Protein AF-A0A1S3HUY4-F1 (afdb_monomer_lite)

InterPro domains:
  IPR007007 Ninjurin [PF04923] (10-133)
  IPR007007 Ninjurin [PTHR12316] (10-136)

Secondary structure (DSSP, 8-state):
-HHHHHHHHHHHHHHHHHHHHHHHHHHHHHHHHHHHH--S-HHHHHHHHHHHHHHHHHHHHHHHHHHHHHH---PPPPPPPGGGGTT-HHHHHHHHHHHHHHHHHHHHHHHHHHHHHHHHHHHHHHHHHHHHHHH---

Foldseek 3Di:
DVVVVVVVVVVVVVVVVVVLVVLVVVLVVLVVVLVVPDDDDPLVVVLVVLVVVLVVVSVVLVVVVVVCVVVVPPDQDDQDDCVVCVPPVVVNVVSNVVSVVSVVVNVVSVVVVVVSVVVVVVSSVSSVVSSVSSVPPD

Radius of gyration: 23.05 Å; chains: 1; bounding box: 40×33×72 Å

Sequence (138 aa):
MGNAVSNLLRKKHASKGLIDVSLMVANAGRMDTLLQTTTRDVKFYVVLVLLIICVVLQLILAWMLWFDAMYGHVKIGPAPNQEDYRNDEEEFAKEAKRHIKKLKRKLLAEKLSNGSELVLLLILVLNIFITAFGAKVA

Organism: Lingula anatina (NCBI:txid7574)

pLDDT: mean 73.48, std 10.01, range [35.28, 89.56]

Structure (mmCIF, N/CA/C/O backbone):
data_AF-A0A1S3HUY4-F1
#
_entry.id   AF-A0A1S3HUY4-F1
#
loop_
_atom_site.group_PDB
_atom_site.id
_atom_site.type_symbol
_atom_site.label_atom_id
_atom_site.label_alt_id
_atom_site.label_comp_id
_atom_site.label_asym_id
_atom_site.label_entity_id
_atom_site.label_seq_id
_atom_site.pdbx_PDB_ins_code
_atom_site.Cartn_x
_atom_site.Cartn_y
_atom_site.Cartn_z
_atom_site.occupancy
_atom_site.B_iso_or_equiv
_atom_site.auth_seq_id
_atom_site.auth_comp_id
_atom_site.auth_asym_id
_atom_site.auth_atom_id
_atom_site.pdbx_PDB_model_num
ATOM 1 N N . MET A 1 1 ? 15.707 18.205 -16.492 1.00 56.19 1 MET A N 1
ATOM 2 C CA . MET A 1 1 ? 14.346 17.696 -16.181 1.00 56.19 1 MET A CA 1
ATOM 3 C C . MET A 1 1 ? 14.308 16.411 -15.340 1.00 56.19 1 MET A C 1
ATOM 5 O O . MET A 1 1 ? 13.337 16.243 -14.616 1.00 56.19 1 MET A O 1
ATOM 9 N N . GLY A 1 2 ? 15.334 15.543 -15.345 1.00 65.25 2 GLY A N 1
ATOM 10 C CA . GLY A 1 2 ? 15.323 14.279 -14.575 1.00 65.25 2 GLY A CA 1
ATOM 11 C C . GLY A 1 2 ? 15.218 14.412 -13.044 1.00 65.25 2 GLY A C 1
ATOM 12 O O . GLY A 1 2 ? 14.460 13.670 -12.426 1.00 65.25 2 GLY A O 1
ATOM 13 N N . ASN A 1 3 ? 15.889 15.403 -12.438 1.00 70.81 3 ASN A N 1
ATOM 14 C CA . ASN A 1 3 ? 15.921 15.571 -10.972 1.00 70.81 3 ASN A CA 1
ATOM 15 C C . ASN A 1 3 ? 14.576 16.006 -10.361 1.00 70.81 3 ASN A C 1
ATOM 17 O O . ASN A 1 3 ? 14.263 15.659 -9.222 1.00 70.81 3 ASN A O 1
ATOM 21 N N . ALA A 1 4 ? 13.760 16.750 -11.113 1.00 76.62 4 ALA A N 1
ATOM 22 C CA . ALA A 1 4 ? 12.443 17.181 -10.648 1.00 76.62 4 ALA A CA 1
ATOM 23 C C . ALA A 1 4 ? 11.463 15.997 -10.591 1.00 76.62 4 ALA A C 1
ATOM 25 O O . ALA A 1 4 ? 10.784 15.803 -9.586 1.00 76.62 4 ALA A O 1
ATOM 26 N N . VAL A 1 5 ? 11.455 15.150 -11.626 1.00 75.81 5 VAL A N 1
ATOM 27 C CA . VAL A 1 5 ? 10.568 13.978 -11.716 1.00 75.81 5 VAL A CA 1
ATOM 28 C C . VAL A 1 5 ? 10.898 12.944 -10.638 1.00 75.81 5 VAL A C 1
ATOM 30 O O . VAL A 1 5 ? 9.993 12.444 -9.970 1.00 75.81 5 VAL A O 1
ATOM 33 N N . SER A 1 6 ? 12.183 12.672 -10.384 1.00 72.56 6 SER A N 1
ATOM 34 C CA . SER A 1 6 ? 12.590 11.761 -9.307 1.00 72.56 6 SER A CA 1
ATOM 35 C C . SER A 1 6 ? 12.186 12.261 -7.918 1.00 72.56 6 SER A C 1
ATOM 37 O O . SER A 1 6 ? 11.818 11.459 -7.063 1.00 72.56 6 SER A O 1
ATOM 39 N N . ASN A 1 7 ? 12.220 13.576 -7.681 1.00 79.38 7 ASN A N 1
ATOM 40 C CA . ASN A 1 7 ? 11.807 14.161 -6.402 1.00 79.38 7 ASN A CA 1
ATOM 41 C C . ASN A 1 7 ? 10.284 14.127 -6.212 1.00 79.38 7 ASN A C 1
ATOM 43 O O . A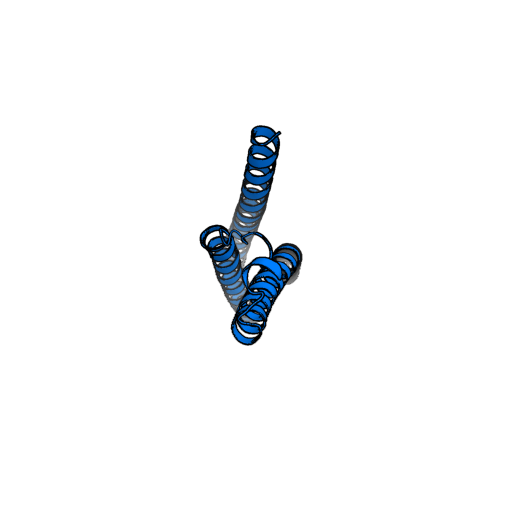SN A 1 7 ? 9.817 13.867 -5.104 1.00 79.38 7 ASN A O 1
ATOM 47 N N . LEU A 1 8 ? 9.511 14.316 -7.284 1.00 73.56 8 LEU A N 1
ATOM 48 C CA . LEU A 1 8 ? 8.051 14.201 -7.255 1.00 73.56 8 LEU A CA 1
ATOM 49 C C . LEU A 1 8 ? 7.593 12.761 -6.982 1.00 73.56 8 LEU A C 1
ATOM 51 O O . LEU A 1 8 ? 6.723 12.548 -6.139 1.00 73.56 8 LEU A O 1
ATOM 55 N N . LEU A 1 9 ? 8.220 11.767 -7.621 1.00 69.25 9 LEU A N 1
ATOM 56 C CA . LEU A 1 9 ? 7.929 10.347 -7.380 1.00 69.25 9 LEU A CA 1
ATOM 57 C C . LEU A 1 9 ? 8.259 9.931 -5.942 1.00 69.25 9 LEU A C 1
ATOM 59 O O . LEU A 1 9 ? 7.469 9.245 -5.293 1.00 69.25 9 LEU A O 1
ATOM 63 N N . ARG A 1 10 ? 9.392 10.406 -5.413 1.00 70.12 10 ARG A N 1
ATOM 64 C CA . ARG A 1 10 ? 9.812 10.146 -4.031 1.00 70.12 10 ARG A CA 1
ATOM 65 C C . ARG A 1 10 ? 8.850 10.769 -3.019 1.00 70.12 10 ARG A C 1
ATOM 67 O O . ARG A 1 10 ? 8.487 10.113 -2.048 1.00 70.12 10 ARG A O 1
ATOM 74 N N . LYS A 1 11 ? 8.378 11.997 -3.276 1.00 76.69 11 LYS A N 1
ATOM 75 C CA . LYS A 1 11 ? 7.331 12.640 -2.468 1.00 76.69 11 LYS A CA 1
ATOM 76 C C . LYS A 1 11 ? 6.012 11.873 -2.520 1.00 76.69 11 LYS A C 1
ATOM 78 O O . LYS A 1 11 ? 5.428 11.653 -1.469 1.00 76.69 11 LYS A O 1
ATOM 83 N N . LYS A 1 12 ? 5.572 11.414 -3.698 1.00 76.25 12 LYS A N 1
ATOM 84 C CA . LYS A 1 12 ? 4.330 10.633 -3.837 1.00 76.25 12 LYS A CA 1
ATOM 85 C C . LYS A 1 12 ? 4.381 9.342 -3.017 1.00 76.25 12 LYS A C 1
ATOM 87 O O . LYS A 1 12 ? 3.447 9.055 -2.276 1.00 76.25 12 LYS A O 1
ATOM 92 N N . HIS A 1 13 ? 5.484 8.599 -3.105 1.00 69.56 13 HIS A N 1
ATOM 93 C CA . HIS A 1 13 ? 5.676 7.375 -2.324 1.00 69.56 13 HIS A CA 1
ATOM 94 C C . HIS A 1 13 ? 5.734 7.657 -0.815 1.00 69.56 13 HIS A C 1
ATOM 96 O O . HIS A 1 13 ? 5.110 6.949 -0.029 1.00 69.56 13 HIS A O 1
ATOM 102 N N . ALA A 1 14 ? 6.426 8.725 -0.405 1.00 75.00 14 ALA A N 1
ATOM 103 C CA . ALA A 1 14 ? 6.479 9.146 0.993 1.00 75.00 14 ALA A CA 1
ATOM 104 C C . ALA A 1 14 ? 5.094 9.543 1.531 1.00 75.00 14 ALA A C 1
ATOM 106 O O . ALA A 1 14 ? 4.709 9.091 2.603 1.00 75.00 14 ALA A O 1
ATOM 107 N N . SER A 1 15 ? 4.312 10.323 0.778 1.00 78.19 15 SER A N 1
ATOM 108 C CA . SER A 1 15 ? 2.934 10.673 1.141 1.00 78.19 15 SER A CA 1
ATOM 109 C C . SER A 1 15 ? 2.031 9.443 1.224 1.00 78.19 15 SER A C 1
ATOM 111 O O . SER A 1 15 ? 1.219 9.361 2.139 1.00 78.19 15 SER A O 1
ATOM 113 N N . LYS A 1 16 ? 2.199 8.461 0.328 1.00 68.88 16 LYS A N 1
ATOM 114 C CA . LYS A 1 16 ? 1.439 7.202 0.363 1.00 68.88 16 LYS A CA 1
ATOM 115 C C . LYS A 1 16 ? 1.767 6.374 1.614 1.00 68.88 16 LYS A C 1
ATOM 117 O O . LYS A 1 16 ? 0.850 5.904 2.275 1.00 68.88 16 LYS A O 1
ATOM 122 N N . GLY A 1 17 ? 3.045 6.289 1.991 1.00 72.38 17 GLY A N 1
ATOM 123 C CA . GLY A 1 17 ? 3.472 5.656 3.246 1.00 72.38 17 GLY A CA 1
ATOM 124 C C . GLY A 1 17 ? 3.011 6.408 4.501 1.00 72.38 17 GLY A C 1
ATOM 125 O O . GLY A 1 17 ? 2.613 5.785 5.479 1.00 72.38 17 GLY A O 1
ATOM 126 N N . LEU A 1 18 ? 2.999 7.745 4.470 1.00 79.56 18 LEU A N 1
ATOM 127 C CA . LEU A 1 18 ? 2.493 8.573 5.573 1.00 79.56 18 LEU A CA 1
ATOM 128 C C . LEU A 1 18 ? 0.986 8.395 5.789 1.00 79.56 18 LEU A C 1
ATOM 130 O O . LEU A 1 18 ? 0.548 8.339 6.936 1.00 79.56 18 LEU A O 1
ATOM 134 N N . ILE A 1 19 ? 0.204 8.278 4.710 1.00 81.31 19 ILE A N 1
ATOM 135 C CA . ILE A 1 19 ? -1.233 7.986 4.795 1.00 81.31 19 ILE A CA 1
ATOM 136 C C . ILE A 1 19 ? -1.439 6.648 5.503 1.00 81.31 19 ILE A C 1
ATOM 138 O O . ILE A 1 19 ? -2.192 6.603 6.470 1.00 81.31 19 ILE A O 1
ATOM 142 N N . ASP A 1 20 ? -0.725 5.601 5.095 1.00 72.44 20 ASP A N 1
ATOM 143 C CA . ASP A 1 20 ? -0.890 4.252 5.648 1.00 72.44 20 ASP A CA 1
ATOM 144 C C . ASP A 1 20 ? -0.529 4.182 7.143 1.00 72.44 20 ASP A C 1
ATOM 146 O O . ASP A 1 20 ? -1.306 3.691 7.964 1.00 72.44 20 ASP A O 1
ATOM 150 N N . VAL A 1 21 ? 0.591 4.802 7.535 1.00 74.62 21 VAL A N 1
ATOM 151 C CA . VAL A 1 21 ? 0.999 4.891 8.947 1.00 74.62 21 VAL A CA 1
ATOM 152 C C . VAL A 1 21 ? -0.004 5.708 9.765 1.00 74.62 21 VAL A C 1
ATOM 154 O O . VAL A 1 21 ? -0.376 5.288 10.858 1.00 74.62 21 VAL A O 1
ATOM 157 N N . SER A 1 22 ? -0.490 6.843 9.249 1.00 76.75 22 SER A N 1
ATOM 158 C CA . SER A 1 22 ? -1.490 7.654 9.960 1.00 76.75 22 SER A CA 1
ATOM 159 C C . SER A 1 22 ? -2.810 6.906 10.153 1.00 76.75 22 SER A C 1
ATOM 161 O O . SER A 1 22 ? -3.435 7.010 11.209 1.00 76.75 22 SER A O 1
ATOM 163 N N . LEU A 1 23 ? -3.194 6.089 9.170 1.00 70.38 23 LEU A N 1
ATOM 164 C CA . LEU A 1 23 ? -4.375 5.243 9.222 1.00 70.38 23 LEU A CA 1
ATOM 165 C C . LEU A 1 23 ? -4.208 4.136 10.265 1.00 70.38 23 LEU A C 1
ATOM 167 O O . LEU A 1 23 ? -5.101 3.922 11.081 1.00 70.38 23 LEU A O 1
ATOM 171 N N . MET A 1 24 ? -3.051 3.469 10.280 1.00 69.75 24 MET A N 1
ATOM 172 C CA . MET A 1 24 ? -2.722 2.423 11.248 1.00 69.75 24 MET A CA 1
ATOM 173 C C . MET A 1 24 ? -2.699 2.967 12.682 1.00 69.75 24 MET A C 1
ATOM 175 O O . MET A 1 24 ? -3.305 2.373 13.569 1.00 69.75 24 MET A O 1
ATOM 179 N N . VAL A 1 25 ? -2.072 4.127 12.904 1.00 75.06 25 VAL A N 1
ATOM 180 C CA . VAL A 1 25 ? -2.008 4.795 14.217 1.00 75.06 25 VAL A CA 1
ATOM 181 C C . VAL A 1 25 ? -3.398 5.247 14.681 1.00 75.06 25 VAL A C 1
ATOM 183 O O . VAL A 1 25 ? -3.758 5.032 15.839 1.00 75.06 25 VAL A O 1
ATOM 186 N N . ALA A 1 26 ? -4.224 5.800 13.786 1.00 69.56 26 ALA A N 1
ATOM 187 C CA . ALA A 1 26 ? -5.606 6.170 14.101 1.00 69.56 26 ALA A CA 1
ATOM 188 C C . ALA A 1 26 ? -6.492 4.949 14.416 1.00 69.56 26 ALA A C 1
ATOM 190 O O . ALA A 1 26 ? -7.370 5.026 15.277 1.00 69.56 26 ALA A O 1
ATOM 191 N N . ASN A 1 27 ? -6.256 3.814 13.752 1.00 67.38 27 ASN A N 1
ATOM 192 C CA . ASN A 1 27 ? -6.944 2.553 14.037 1.00 67.38 27 ASN A CA 1
ATOM 193 C C . ASN A 1 27 ? -6.480 1.940 15.375 1.00 67.38 27 ASN A C 1
ATOM 195 O O . ASN A 1 27 ? -7.308 1.419 16.120 1.00 67.38 27 ASN A O 1
ATOM 199 N N . ALA A 1 28 ? -5.193 2.063 15.723 1.00 66.88 28 ALA A N 1
ATOM 200 C CA . ALA A 1 28 ? -4.629 1.568 16.981 1.00 66.88 28 ALA A CA 1
ATOM 201 C C . ALA A 1 28 ? -5.159 2.324 18.212 1.00 66.88 28 ALA A C 1
ATOM 203 O O . ALA A 1 28 ? -5.551 1.695 19.193 1.00 66.88 28 ALA A O 1
ATOM 204 N N . GLY A 1 29 ? -5.265 3.656 18.144 1.00 64.88 29 GLY A N 1
ATOM 205 C CA . GLY A 1 29 ? -5.833 4.457 19.240 1.00 64.88 29 GLY A CA 1
ATOM 206 C C . GLY A 1 29 ? -7.301 4.123 19.546 1.00 64.88 29 GLY A C 1
ATOM 207 O O . GLY A 1 29 ? -7.742 4.173 20.694 1.00 64.88 29 GLY A O 1
ATOM 208 N N . ARG A 1 30 ? -8.065 3.705 18.530 1.00 59.69 30 ARG A N 1
ATOM 209 C CA . ARG A 1 30 ? -9.460 3.261 18.691 1.00 59.69 30 ARG A CA 1
ATOM 210 C C . ARG A 1 30 ? -9.566 1.859 19.287 1.00 59.69 30 ARG A C 1
ATOM 212 O O . ARG A 1 30 ? -10.487 1.616 20.060 1.00 59.69 30 ARG A O 1
ATOM 219 N N . MET A 1 31 ? -8.628 0.961 18.974 1.00 56.41 31 MET A N 1
ATOM 220 C CA . MET A 1 31 ? -8.560 -0.368 19.592 1.00 56.41 31 MET A CA 1
ATOM 221 C C . MET A 1 31 ? -8.278 -0.273 21.095 1.00 56.41 31 MET A C 1
ATOM 223 O O . MET A 1 31 ? -8.930 -0.963 21.870 1.00 56.41 31 MET A O 1
ATOM 227 N N . ASP A 1 32 ? -7.371 0.615 21.508 1.00 60.44 32 ASP A N 1
ATOM 228 C CA . ASP A 1 32 ? -7.081 0.862 22.927 1.00 60.44 32 ASP A CA 1
ATOM 229 C C . ASP A 1 32 ? -8.321 1.385 23.676 1.00 60.44 32 ASP A C 1
ATOM 231 O O . ASP A 1 32 ? -8.682 0.885 24.740 1.00 60.44 32 ASP A O 1
ATOM 235 N N . THR A 1 33 ? -9.071 2.298 23.049 1.00 60.38 33 THR A N 1
ATOM 236 C CA . THR A 1 33 ? -10.327 2.815 23.619 1.00 60.38 33 THR A CA 1
ATOM 237 C C . THR A 1 33 ? -11.403 1.722 23.728 1.00 60.38 33 THR A C 1
ATOM 239 O O . THR A 1 33 ? -12.108 1.650 24.736 1.00 60.38 33 THR A O 1
ATOM 242 N N . LEU A 1 34 ? -11.516 0.839 22.726 1.00 58.72 34 LEU A N 1
ATOM 243 C CA . LEU A 1 34 ? -12.441 -0.303 22.738 1.00 58.72 34 LEU A CA 1
ATOM 244 C C . LEU A 1 34 ? -12.048 -1.354 23.789 1.00 58.72 34 LEU A C 1
ATOM 246 O O . LEU A 1 34 ? -12.922 -1.900 24.456 1.00 58.72 34 LEU A O 1
ATOM 250 N N . LEU A 1 35 ? -10.756 -1.626 23.986 1.00 59.94 35 LEU A N 1
ATOM 251 C CA . LEU A 1 35 ? -10.288 -2.586 24.993 1.00 59.94 35 LEU A CA 1
ATOM 252 C C . LEU A 1 35 ? -10.537 -2.105 26.430 1.00 59.94 35 LEU A C 1
ATOM 254 O O . LEU A 1 35 ? -10.819 -2.929 27.296 1.00 59.94 35 LEU A O 1
ATOM 258 N N . GLN A 1 36 ? -10.486 -0.795 26.683 1.00 61.66 36 GLN A N 1
ATOM 259 C CA . GLN A 1 36 ? -10.702 -0.231 28.021 1.00 61.66 36 GLN A CA 1
ATOM 260 C C . GLN A 1 36 ? -12.186 -0.099 28.413 1.00 61.66 36 GLN A C 1
ATOM 262 O O . GLN A 1 36 ? -12.494 -0.028 29.600 1.00 61.66 36 GLN A O 1
ATOM 267 N N . THR A 1 37 ? -13.115 -0.085 27.449 1.00 57.03 37 THR A N 1
ATOM 268 C CA . THR A 1 37 ? -14.550 0.181 27.693 1.00 57.03 37 THR A CA 1
ATOM 269 C C . THR A 1 37 ? -15.473 -1.036 27.555 1.00 57.03 37 THR A C 1
ATOM 271 O O . THR A 1 37 ? -16.670 -0.921 27.813 1.00 57.03 37 THR A O 1
ATOM 274 N N . THR A 1 38 ? -14.967 -2.218 27.183 1.00 54.88 38 THR A N 1
ATOM 275 C CA . THR A 1 38 ? -15.844 -3.317 26.742 1.00 54.88 38 THR A CA 1
ATOM 276 C C . THR A 1 38 ? -16.238 -4.310 27.841 1.00 54.88 38 THR A C 1
ATOM 278 O O . THR A 1 38 ? -15.413 -5.041 28.389 1.00 54.88 38 THR A O 1
ATOM 281 N N . THR A 1 39 ? -17.547 -4.414 28.084 1.00 57.09 39 THR A N 1
ATOM 282 C CA . THR A 1 39 ? -18.196 -5.502 28.826 1.00 57.09 39 THR A CA 1
ATOM 283 C C . THR A 1 39 ? -18.495 -6.702 27.908 1.00 57.09 39 THR A C 1
ATOM 285 O O . THR A 1 39 ? -18.706 -6.585 26.703 1.00 57.09 39 THR A O 1
ATOM 288 N N . ARG A 1 40 ? -18.440 -7.903 28.489 1.00 54.69 40 ARG A N 1
ATOM 289 C CA . ARG A 1 40 ? -18.372 -9.215 27.822 1.00 54.69 40 ARG A CA 1
ATOM 290 C C . ARG A 1 40 ? -19.727 -9.641 27.223 1.00 54.69 40 ARG A C 1
ATOM 292 O O . ARG A 1 40 ? -20.454 -10.401 27.855 1.00 54.69 40 ARG A O 1
ATOM 299 N N . ASP A 1 41 ? -20.047 -9.155 26.024 1.00 60.94 41 ASP A N 1
ATOM 300 C CA . ASP A 1 41 ? -21.325 -9.399 25.330 1.00 60.94 41 ASP A CA 1
ATOM 301 C C . ASP A 1 41 ? -21.132 -9.986 23.910 1.00 60.94 41 ASP A C 1
ATOM 303 O O . ASP A 1 41 ? -20.052 -9.889 23.332 1.00 60.94 41 ASP A O 1
ATOM 307 N N . VAL A 1 42 ? -22.159 -10.588 23.296 1.00 64.44 42 VAL A N 1
ATOM 308 C CA . VAL A 1 42 ? -22.063 -11.313 21.994 1.00 64.44 42 VAL A CA 1
ATOM 309 C C . VAL A 1 42 ? -21.577 -10.412 20.845 1.00 64.44 42 VAL A C 1
ATOM 311 O O . VAL A 1 42 ? -20.895 -10.858 19.920 1.00 64.44 42 VAL A O 1
ATOM 314 N N . LYS A 1 43 ? -21.862 -9.111 20.938 1.00 65.06 43 LYS A N 1
ATOM 315 C CA . LYS A 1 43 ? -21.413 -8.078 19.992 1.00 65.06 43 LYS A CA 1
ATOM 316 C C . LYS A 1 43 ? -19.886 -7.942 19.953 1.00 65.06 43 LYS A C 1
ATOM 318 O O . LYS A 1 43 ? -19.335 -7.612 18.905 1.00 65.06 43 LYS A O 1
ATOM 323 N N . PHE A 1 44 ? -19.203 -8.270 21.052 1.00 68.94 44 PHE A N 1
ATOM 324 C CA . PHE A 1 44 ? -17.745 -8.252 21.143 1.00 68.94 44 PHE A CA 1
ATOM 325 C C . PHE A 1 44 ? -17.102 -9.225 20.156 1.00 68.94 44 PHE A C 1
ATOM 327 O O . PHE A 1 44 ? -16.185 -8.845 19.436 1.00 68.94 44 PHE A O 1
ATOM 334 N N . TYR A 1 45 ? -17.619 -10.453 20.060 1.00 71.25 45 TYR A N 1
ATOM 335 C CA . TYR A 1 45 ? -17.070 -11.460 19.149 1.00 71.25 45 TYR A CA 1
ATOM 336 C C . TYR A 1 45 ? -17.232 -11.055 17.683 1.00 71.25 45 TYR A C 1
ATOM 338 O O . TYR A 1 45 ? -16.316 -11.253 16.888 1.00 71.25 45 TYR A O 1
ATOM 346 N N . VAL A 1 46 ? -18.359 -10.431 17.329 1.00 71.19 46 VAL A N 1
ATOM 347 C CA . VAL A 1 46 ? -18.605 -9.947 15.963 1.00 71.19 46 VAL A CA 1
ATOM 348 C C . VAL A 1 46 ? -17.625 -8.828 15.597 1.00 71.19 46 VAL A C 1
ATOM 350 O O . VAL A 1 46 ? -17.005 -8.879 14.536 1.00 71.19 46 VAL A O 1
ATOM 353 N N . VAL A 1 47 ? -17.428 -7.851 16.487 1.00 71.75 47 VAL A N 1
ATOM 354 C CA . VAL A 1 47 ? -16.490 -6.734 16.274 1.00 71.75 47 VAL A CA 1
ATOM 355 C C . VAL A 1 47 ? -15.038 -7.220 16.245 1.00 71.75 47 VAL A C 1
ATOM 357 O O . VAL A 1 47 ? -14.277 -6.799 15.379 1.00 71.75 47 VAL A O 1
ATOM 360 N N . LEU A 1 48 ? -14.662 -8.149 17.128 1.00 71.75 48 LEU A N 1
ATOM 361 C CA . LEU A 1 48 ? -13.316 -8.721 17.198 1.00 71.75 48 LEU A CA 1
ATOM 362 C C . LEU A 1 48 ? -12.954 -9.495 15.922 1.00 71.75 48 LEU A C 1
ATOM 364 O O . LEU A 1 48 ? -11.865 -9.318 15.379 1.00 71.75 48 LEU A O 1
ATOM 368 N N . VAL A 1 49 ? -13.873 -10.319 15.409 1.00 78.19 49 VAL A N 1
ATOM 369 C CA . VAL A 1 49 ? -13.659 -11.077 14.165 1.00 78.19 49 VAL A CA 1
ATOM 370 C C . VAL A 1 49 ? -13.545 -10.137 12.963 1.00 78.19 49 VAL A C 1
ATOM 372 O O . VAL A 1 49 ? -12.640 -10.300 12.146 1.00 78.19 49 VAL A O 1
ATOM 375 N N . LEU A 1 50 ? -14.400 -9.113 12.875 1.00 72.00 50 LEU A N 1
ATOM 376 C CA . LEU A 1 50 ? -14.323 -8.095 11.820 1.00 72.00 50 LEU A CA 1
ATOM 377 C C . LEU A 1 50 ? -13.009 -7.301 11.879 1.00 72.00 50 LEU A C 1
ATOM 379 O O . LEU A 1 50 ? -12.422 -7.015 10.837 1.00 72.00 50 LEU A O 1
ATOM 383 N N . LEU A 1 51 ? -12.520 -6.994 13.083 1.00 73.31 51 LEU A N 1
ATOM 384 C CA . LEU A 1 51 ? -11.255 -6.295 13.303 1.00 73.31 51 LEU A CA 1
ATOM 385 C C . LEU A 1 51 ? -10.067 -7.139 12.830 1.00 73.31 51 LEU A C 1
ATOM 387 O O . LEU A 1 51 ? -9.239 -6.644 12.068 1.00 73.31 51 LEU A O 1
ATOM 391 N N . ILE A 1 52 ? -10.010 -8.421 13.204 1.00 79.94 52 ILE A N 1
ATOM 392 C CA . ILE A 1 52 ? -8.943 -9.334 12.765 1.00 79.94 52 ILE A CA 1
ATOM 393 C C . ILE A 1 52 ? -8.938 -9.466 11.238 1.00 79.94 52 ILE A C 1
ATOM 395 O O . ILE A 1 52 ? -7.880 -9.364 10.619 1.00 79.94 52 ILE A O 1
ATOM 399 N N . ILE A 1 53 ? -10.109 -9.623 10.612 1.00 81.19 53 ILE A N 1
ATOM 400 C CA . ILE A 1 53 ? -10.228 -9.683 9.148 1.00 81.19 53 ILE A CA 1
ATOM 401 C C . ILE A 1 53 ? -9.709 -8.388 8.511 1.00 81.19 53 ILE A C 1
ATOM 403 O O . ILE A 1 53 ? -8.964 -8.438 7.532 1.00 81.19 53 ILE A O 1
ATOM 407 N N . CYS A 1 54 ? -10.040 -7.228 9.077 1.00 75.88 54 CYS A N 1
ATOM 408 C CA . CYS A 1 54 ? -9.607 -5.949 8.526 1.00 75.88 54 CYS A CA 1
ATOM 409 C C . CYS A 1 54 ? -8.090 -5.726 8.659 1.00 75.88 54 CYS A C 1
ATOM 411 O O . CYS A 1 54 ? -7.455 -5.261 7.713 1.00 75.88 54 CYS A O 1
ATOM 413 N N . VAL A 1 55 ? -7.487 -6.134 9.780 1.00 76.12 55 VAL A N 1
ATOM 414 C CA . VAL A 1 55 ? -6.027 -6.092 9.987 1.00 76.12 55 VAL A CA 1
ATOM 415 C C . VAL A 1 55 ? -5.302 -7.023 9.012 1.00 76.12 55 VAL A C 1
ATOM 417 O O . VAL A 1 55 ? -4.275 -6.653 8.443 1.00 76.12 55 VAL A O 1
ATOM 420 N N . VAL A 1 56 ? -5.851 -8.210 8.746 1.00 82.69 56 VAL A N 1
ATOM 421 C CA . VAL A 1 56 ? -5.298 -9.128 7.738 1.00 82.69 56 VAL A CA 1
ATOM 422 C C . VAL A 1 56 ? -5.378 -8.517 6.334 1.00 82.69 56 VAL A C 1
ATOM 424 O O . VAL A 1 56 ? -4.400 -8.573 5.589 1.00 82.69 56 VAL A O 1
ATOM 427 N N . LEU A 1 57 ? -6.494 -7.871 5.979 1.00 77.31 57 LEU A N 1
ATOM 428 C CA . LEU A 1 57 ? -6.633 -7.158 4.703 1.00 77.31 57 LEU A CA 1
ATOM 429 C C . LEU A 1 57 ? -5.621 -6.006 4.569 1.00 77.31 57 LEU A C 1
ATOM 431 O O . LEU A 1 57 ? -5.060 -5.810 3.491 1.00 77.31 57 LEU A O 1
ATOM 435 N N . GLN A 1 58 ? -5.342 -5.282 5.655 1.00 77.31 58 GLN A N 1
ATOM 436 C CA . GLN A 1 58 ? -4.317 -4.233 5.694 1.00 77.31 58 GLN A CA 1
ATOM 437 C C . GLN A 1 58 ? -2.907 -4.793 5.478 1.00 77.31 58 GLN A C 1
ATOM 439 O O . GLN A 1 58 ? -2.163 -4.250 4.666 1.00 77.31 58 GLN A O 1
ATOM 444 N N . LEU A 1 59 ? -2.557 -5.912 6.124 1.00 81.81 59 LEU A N 1
ATOM 445 C CA . LEU A 1 59 ? -1.262 -6.578 5.935 1.00 81.81 59 LEU A CA 1
ATOM 446 C C . LEU A 1 59 ? -1.067 -7.069 4.496 1.00 81.81 59 LEU A C 1
ATOM 448 O O . LEU A 1 59 ? 0.008 -6.889 3.926 1.00 81.81 59 LEU A O 1
ATOM 452 N N . ILE A 1 60 ? -2.111 -7.631 3.881 1.00 83.56 60 ILE A N 1
ATOM 453 C CA . ILE A 1 60 ? -2.064 -8.091 2.487 1.00 83.56 60 ILE A CA 1
ATOM 454 C C . ILE A 1 60 ? -1.843 -6.913 1.530 1.00 83.56 60 ILE A C 1
ATOM 456 O O . ILE A 1 60 ? -1.020 -7.018 0.622 1.00 83.56 60 ILE A O 1
ATOM 460 N N . LEU A 1 61 ? -2.530 -5.783 1.721 1.00 78.50 61 LEU A N 1
ATOM 461 C CA . LEU A 1 61 ? -2.334 -4.609 0.866 1.00 78.50 61 LEU A CA 1
ATOM 462 C C . LEU A 1 61 ? -0.988 -3.927 1.086 1.00 78.50 61 LEU A C 1
ATOM 464 O O . LEU A 1 61 ? -0.356 -3.538 0.104 1.00 78.50 61 LEU A O 1
ATOM 468 N N . ALA A 1 62 ? -0.534 -3.817 2.335 1.00 77.44 62 ALA A N 1
ATOM 469 C CA . ALA A 1 62 ? 0.791 -3.302 2.660 1.00 77.44 62 ALA A CA 1
ATOM 470 C C . ALA A 1 62 ? 1.874 -4.142 1.971 1.00 77.44 62 ALA A C 1
ATOM 472 O O . ALA A 1 62 ? 2.781 -3.601 1.338 1.00 77.44 62 ALA A O 1
ATOM 473 N N . TRP A 1 63 ? 1.728 -5.470 1.997 1.00 84.25 63 TRP A N 1
ATOM 474 C CA . TRP A 1 63 ? 2.590 -6.376 1.242 1.00 84.25 63 TRP A CA 1
ATOM 475 C C . TRP A 1 63 ? 2.473 -6.170 -0.267 1.00 84.25 63 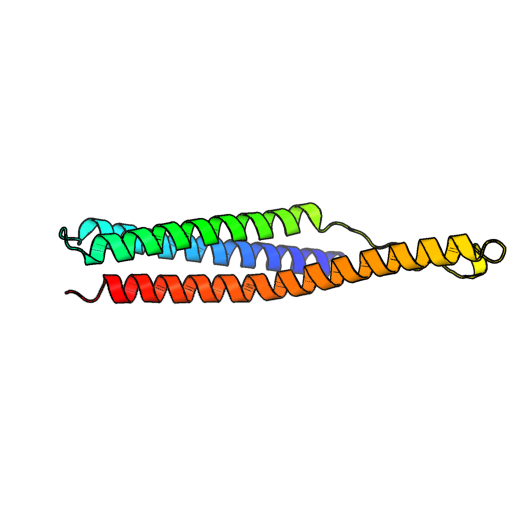TRP A C 1
ATOM 477 O O . TRP A 1 63 ? 3.495 -6.113 -0.945 1.00 84.25 63 TRP A O 1
ATOM 487 N N . MET A 1 64 ? 1.264 -6.006 -0.807 1.00 74.62 64 MET A N 1
ATOM 488 C CA . MET A 1 64 ? 1.042 -5.808 -2.244 1.00 74.62 64 MET A CA 1
ATOM 489 C C . MET A 1 64 ? 1.699 -4.517 -2.761 1.00 74.62 64 MET A C 1
ATOM 491 O O . MET A 1 64 ? 2.313 -4.516 -3.827 1.00 74.62 64 MET A O 1
ATOM 495 N N . LEU A 1 65 ? 1.621 -3.434 -1.986 1.00 73.94 65 LEU A N 1
ATOM 496 C CA . LEU A 1 65 ? 2.245 -2.142 -2.280 1.00 73.94 65 LEU A CA 1
ATOM 497 C C . LEU A 1 65 ? 3.767 -2.181 -2.132 1.00 73.94 65 LEU A C 1
ATOM 499 O O . LEU A 1 65 ? 4.478 -1.653 -2.985 1.00 73.94 65 LEU A O 1
ATOM 503 N N . TRP A 1 66 ? 4.271 -2.837 -1.086 1.00 77.75 66 TRP A N 1
ATOM 504 C CA . TRP A 1 66 ? 5.705 -3.050 -0.899 1.00 77.75 66 TRP A CA 1
ATOM 505 C C . TRP A 1 66 ? 6.301 -3.845 -2.063 1.00 77.75 66 TRP A C 1
ATOM 507 O O . TRP A 1 66 ? 7.371 -3.517 -2.579 1.00 77.75 66 TRP A O 1
ATOM 517 N N . PHE A 1 67 ? 5.595 -4.884 -2.507 1.00 76.62 67 PHE A N 1
ATOM 518 C CA . PHE A 1 67 ? 6.028 -5.719 -3.616 1.00 76.62 67 PHE A CA 1
ATOM 519 C C . PHE A 1 67 ? 6.012 -4.947 -4.939 1.00 76.62 67 PHE A C 1
ATOM 521 O O . PHE A 1 67 ? 6.976 -5.028 -5.694 1.00 76.62 67 PHE A O 1
ATOM 528 N N . ASP A 1 68 ? 4.985 -4.139 -5.210 1.00 73.31 68 ASP A N 1
ATOM 529 C CA . ASP A 1 68 ? 4.949 -3.277 -6.401 1.00 73.31 68 ASP A CA 1
ATOM 530 C C . ASP A 1 68 ? 6.098 -2.250 -6.397 1.00 73.31 68 ASP A C 1
ATOM 532 O O . ASP A 1 68 ? 6.792 -2.075 -7.401 1.00 73.31 68 ASP A O 1
ATOM 536 N N . ALA A 1 69 ? 6.392 -1.657 -5.236 1.00 69.88 69 ALA A N 1
ATOM 537 C CA . ALA A 1 69 ? 7.521 -0.744 -5.064 1.00 69.88 69 ALA A CA 1
ATOM 538 C C . ALA A 1 69 ? 8.881 -1.427 -5.301 1.00 69.88 69 ALA A C 1
ATOM 540 O O . ALA A 1 69 ? 9.788 -0.816 -5.868 1.00 69.88 69 ALA A O 1
ATOM 541 N N . MET A 1 70 ? 9.027 -2.696 -4.908 1.00 71.00 70 MET A N 1
ATOM 542 C CA . MET A 1 70 ? 10.281 -3.442 -5.044 1.00 71.00 70 MET A CA 1
ATOM 543 C C . MET A 1 70 ? 10.461 -4.098 -6.427 1.00 71.00 70 MET A C 1
ATOM 545 O O . MET A 1 70 ? 11.583 -4.177 -6.926 1.00 71.00 70 MET A O 1
ATOM 549 N N . TYR A 1 71 ? 9.378 -4.518 -7.092 1.00 64.44 71 TYR A N 1
ATOM 550 C CA . TYR A 1 71 ? 9.406 -5.171 -8.412 1.00 64.44 71 TYR A CA 1
ATOM 551 C C . TYR A 1 71 ? 9.149 -4.216 -9.595 1.00 64.44 71 TYR A C 1
ATOM 553 O O . TYR A 1 71 ? 9.355 -4.597 -10.752 1.00 64.44 71 TYR A O 1
ATOM 561 N N . GLY A 1 72 ? 8.750 -2.966 -9.346 1.00 61.84 72 GLY A N 1
ATOM 562 C CA . GLY A 1 72 ? 8.327 -1.982 -10.354 1.00 61.84 72 GLY A CA 1
ATOM 563 C C . GLY A 1 72 ? 9.391 -1.498 -11.356 1.00 61.84 72 GLY A C 1
ATOM 564 O O . GLY A 1 72 ? 9.087 -0.707 -12.250 1.00 61.84 72 GLY A O 1
ATOM 565 N N . HIS A 1 73 ? 10.633 -1.980 -11.300 1.00 55.03 73 HIS A N 1
ATOM 566 C CA . HIS A 1 73 ? 11.717 -1.541 -12.191 1.00 55.03 73 HIS A CA 1
ATOM 567 C C . HIS A 1 73 ? 11.785 -2.272 -13.544 1.00 55.03 73 HIS A C 1
ATOM 569 O O . HIS A 1 73 ? 12.861 -2.409 -14.130 1.00 55.03 73 HIS A O 1
ATOM 575 N N . VAL A 1 74 ? 10.653 -2.692 -14.117 1.00 62.62 74 VAL A N 1
ATOM 576 C CA . VAL A 1 74 ? 10.645 -3.206 -15.497 1.00 62.62 74 VAL A CA 1
ATOM 577 C C . VAL A 1 74 ? 10.843 -2.030 -16.456 1.00 62.62 74 VAL A C 1
ATOM 579 O O . VAL A 1 74 ? 9.886 -1.408 -16.911 1.0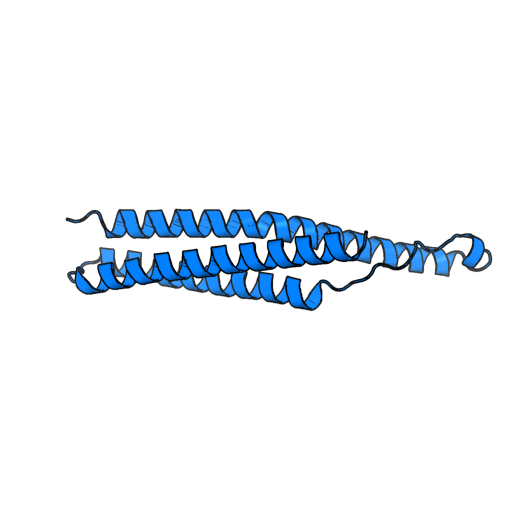0 62.62 74 VAL A O 1
ATOM 582 N N . LYS A 1 75 ? 12.084 -1.674 -16.788 1.00 63.59 75 LYS A N 1
ATOM 583 C CA . LYS A 1 75 ? 12.351 -0.757 -17.904 1.00 63.59 75 LYS A CA 1
ATOM 584 C C . LYS A 1 75 ? 11.946 -1.475 -19.191 1.00 63.59 75 LYS A C 1
ATOM 586 O O . LYS A 1 75 ? 12.430 -2.563 -19.488 1.00 63.59 75 LYS A O 1
ATOM 591 N N . ILE A 1 76 ? 10.978 -0.903 -19.900 1.00 69.38 76 ILE A N 1
ATOM 592 C CA . ILE A 1 76 ? 10.600 -1.402 -21.219 1.00 69.38 76 ILE A CA 1
ATOM 593 C C . ILE A 1 76 ? 11.606 -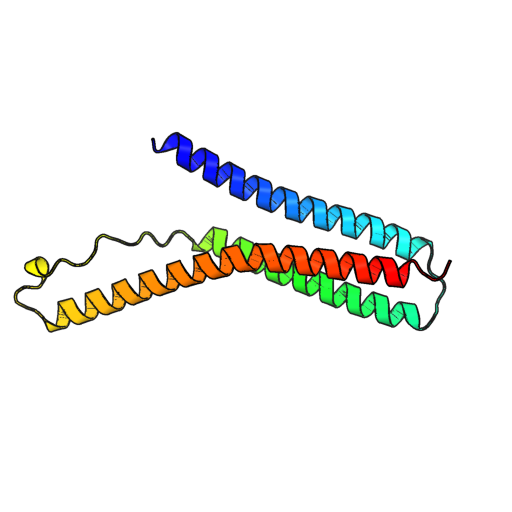0.791 -22.192 1.00 69.38 76 ILE A C 1
ATOM 595 O O . ILE A 1 76 ? 11.777 0.426 -22.184 1.00 69.38 76 ILE A O 1
ATOM 599 N N . GLY A 1 77 ? 12.324 -1.645 -22.926 1.00 72.00 77 GLY A N 1
ATOM 600 C CA . GLY A 1 77 ? 13.238 -1.215 -23.983 1.00 72.00 77 GLY A CA 1
ATOM 601 C C . GLY A 1 77 ? 12.481 -0.593 -25.163 1.00 72.00 77 GLY A C 1
ATOM 602 O O . GLY A 1 77 ? 11.250 -0.629 -25.180 1.00 72.00 77 GLY A O 1
ATOM 603 N N . PRO A 1 78 ? 13.189 -0.002 -26.136 1.00 77.81 78 PRO A N 1
ATOM 604 C CA . PRO A 1 78 ? 12.557 0.525 -27.341 1.00 77.81 78 PRO A CA 1
ATOM 605 C C . PRO A 1 78 ? 11.760 -0.570 -28.066 1.00 77.81 78 PRO A C 1
ATOM 607 O O . PRO A 1 78 ? 12.025 -1.763 -27.904 1.00 77.81 78 PRO A O 1
ATOM 610 N N . ALA A 1 79 ? 10.743 -0.166 -28.829 1.00 82.38 79 ALA A N 1
ATOM 611 C CA . ALA A 1 79 ? 9.980 -1.116 -29.627 1.00 82.38 79 ALA A CA 1
ATOM 612 C C . ALA A 1 79 ? 10.886 -1.829 -30.642 1.00 82.38 79 ALA A C 1
ATOM 614 O O . ALA A 1 79 ? 11.788 -1.185 -31.173 1.00 82.38 79 ALA A O 1
ATOM 615 N N . PRO A 1 80 ? 10.677 -3.139 -30.888 1.00 81.31 80 PRO A N 1
ATOM 616 C CA . PRO A 1 80 ? 11.425 -3.837 -31.921 1.00 81.31 80 PRO A CA 1
ATOM 617 C C . PRO A 1 80 ? 11.100 -3.186 -33.267 1.00 81.31 80 PRO A C 1
ATOM 619 O O . PRO A 1 80 ? 9.927 -2.979 -33.593 1.00 81.31 80 PRO A O 1
ATOM 622 N N . ASN A 1 81 ? 12.138 -2.833 -34.020 1.00 82.25 81 ASN A N 1
ATOM 623 C CA . ASN A 1 81 ? 12.011 -2.196 -35.326 1.00 82.25 81 ASN A CA 1
ATOM 624 C C . ASN A 1 81 ? 11.996 -3.277 -36.403 1.00 82.25 81 ASN A C 1
ATOM 626 O O . ASN A 1 81 ? 12.828 -4.175 -36.374 1.00 82.25 81 ASN A O 1
ATOM 630 N N . GLN A 1 82 ? 11.096 -3.180 -37.379 1.00 81.50 82 GLN A N 1
ATOM 631 C CA . GLN A 1 82 ? 10.977 -4.204 -38.423 1.00 81.50 82 GLN A CA 1
ATOM 632 C C . GLN A 1 82 ? 12.241 -4.327 -39.292 1.00 81.50 82 GLN A C 1
ATOM 634 O O . GLN A 1 82 ? 12.537 -5.409 -39.786 1.00 81.50 82 GLN A O 1
ATOM 639 N N . GLU A 1 83 ? 13.015 -3.247 -39.444 1.00 83.62 83 GLU A N 1
ATOM 640 C CA . GLU A 1 83 ? 14.284 -3.280 -40.184 1.00 83.62 83 GLU A CA 1
ATOM 641 C C . GLU A 1 83 ? 15.349 -4.171 -39.538 1.00 83.62 83 GLU A C 1
ATOM 643 O O . GLU A 1 83 ? 16.137 -4.776 -40.258 1.00 83.62 83 GLU A O 1
ATOM 648 N N . ASP A 1 84 ? 15.333 -4.289 -38.209 1.00 81.06 84 ASP A N 1
ATOM 649 C CA . ASP A 1 84 ? 16.285 -5.094 -37.430 1.00 81.06 84 ASP A CA 1
ATOM 650 C C . ASP A 1 84 ? 16.039 -6.607 -37.614 1.00 81.06 84 ASP A C 1
ATOM 652 O O . ASP A 1 84 ? 16.935 -7.424 -37.451 1.00 81.06 84 ASP A O 1
ATOM 656 N N . TYR A 1 85 ? 14.826 -6.974 -38.044 1.00 79.88 85 TYR A N 1
ATOM 657 C CA . TYR A 1 85 ? 14.369 -8.355 -38.239 1.00 79.88 85 TYR A CA 1
ATOM 658 C C . TYR A 1 85 ? 13.905 -8.613 -39.679 1.00 79.88 85 TYR A C 1
ATOM 660 O O . TYR A 1 85 ? 13.097 -9.505 -39.934 1.00 79.88 85 TYR A O 1
ATOM 668 N N . ARG A 1 86 ? 14.386 -7.809 -40.638 1.00 77.31 86 ARG A N 1
ATOM 669 C CA . ARG A 1 86 ? 13.919 -7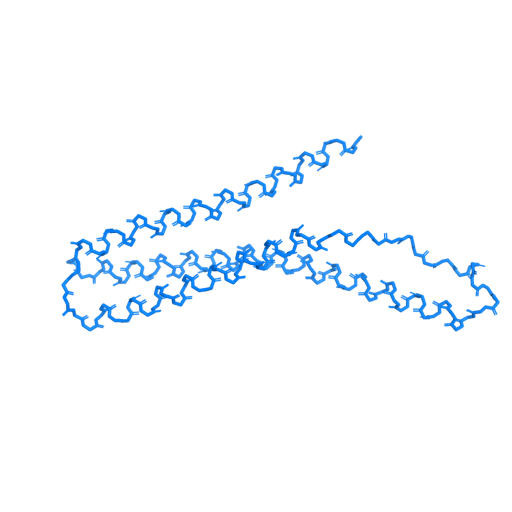.801 -42.036 1.00 77.31 86 ARG A CA 1
ATOM 670 C C . ARG A 1 86 ? 14.006 -9.176 -42.719 1.00 77.31 86 ARG A C 1
ATOM 672 O O . ARG A 1 86 ? 13.221 -9.433 -43.625 1.00 77.31 86 ARG A O 1
ATOM 679 N N . ASN A 1 87 ? 14.928 -10.037 -42.287 1.00 82.50 87 ASN A N 1
ATOM 680 C CA . ASN A 1 87 ? 15.126 -11.376 -42.850 1.00 82.50 87 ASN A CA 1
ATOM 681 C C . ASN A 1 87 ? 14.452 -12.497 -42.035 1.00 82.50 87 ASN A C 1
ATOM 683 O O . ASN A 1 87 ? 14.364 -13.617 -42.525 1.00 82.50 87 ASN A O 1
ATOM 687 N N . ASP A 1 88 ? 13.936 -12.192 -40.839 1.00 83.38 88 ASP A N 1
ATOM 688 C CA . ASP A 1 88 ? 13.494 -13.173 -39.842 1.00 83.38 88 ASP A CA 1
ATOM 689 C C . ASP A 1 88 ? 12.136 -12.757 -39.236 1.00 83.38 88 ASP A C 1
ATOM 691 O O . ASP A 1 88 ? 12.000 -12.413 -38.057 1.00 83.38 88 ASP A O 1
ATOM 695 N N . GLU A 1 89 ? 11.090 -12.778 -40.068 1.00 84.94 89 GLU A N 1
ATOM 696 C CA . GLU A 1 89 ? 9.734 -12.308 -39.726 1.00 84.94 89 GLU A CA 1
ATOM 697 C C . GLU A 1 89 ? 9.117 -13.055 -38.522 1.00 84.94 89 GLU A C 1
ATOM 699 O O . GLU A 1 89 ? 8.397 -12.470 -37.701 1.00 84.94 89 GLU A O 1
ATOM 704 N N . GLU A 1 90 ? 9.453 -14.338 -38.349 1.00 88.75 90 GLU A N 1
ATOM 705 C CA . GLU A 1 90 ? 9.038 -15.134 -37.187 1.00 88.75 90 GLU A CA 1
ATOM 706 C C . GLU A 1 90 ? 9.647 -14.623 -35.871 1.00 88.75 90 GLU A C 1
ATOM 708 O O . GLU A 1 90 ? 8.980 -14.621 -34.824 1.00 88.75 90 GLU A O 1
ATOM 713 N N . GLU A 1 91 ? 10.899 -14.161 -35.908 1.00 84.75 91 GLU A N 1
ATOM 714 C CA . GLU A 1 91 ? 11.603 -13.637 -34.740 1.00 84.75 91 GLU A CA 1
ATOM 715 C C . GLU A 1 91 ? 11.040 -12.269 -34.338 1.00 84.75 91 GLU A C 1
ATOM 717 O O . GLU A 1 91 ? 10.715 -12.062 -33.161 1.00 84.75 91 GLU A O 1
ATOM 722 N N . PHE A 1 92 ? 10.744 -11.408 -35.319 1.00 87.56 92 PHE A N 1
ATOM 723 C CA . PHE A 1 92 ? 10.031 -10.145 -35.104 1.00 87.56 92 PHE A CA 1
ATOM 724 C C . PHE A 1 92 ? 8.675 -10.353 -34.421 1.00 87.56 92 PHE A C 1
ATOM 726 O O . PHE A 1 92 ? 8.351 -9.699 -33.424 1.00 87.56 92 PHE A O 1
ATOM 733 N N . ALA A 1 93 ? 7.868 -11.300 -34.913 1.00 87.69 93 ALA A N 1
ATOM 734 C CA . ALA A 1 93 ? 6.553 -11.580 -34.344 1.00 87.69 93 ALA A CA 1
ATOM 735 C C . ALA A 1 93 ? 6.650 -12.075 -32.889 1.00 87.69 93 ALA A C 1
ATOM 737 O O . ALA A 1 93 ? 5.789 -11.768 -32.054 1.00 87.69 93 ALA A O 1
ATOM 738 N N . LYS A 1 94 ? 7.700 -12.828 -32.549 1.00 89.19 94 LYS A N 1
ATOM 739 C CA . LYS A 1 94 ? 7.960 -13.342 -31.197 1.00 89.19 94 LYS A CA 1
ATOM 740 C C . LYS A 1 94 ? 8.401 -12.230 -30.240 1.00 89.19 94 LYS A C 1
ATOM 742 O O . LYS A 1 94 ? 7.874 -12.138 -29.124 1.00 89.19 94 LYS A O 1
ATOM 747 N N . GLU A 1 95 ? 9.313 -11.373 -30.681 1.00 86.69 95 GLU A N 1
ATOM 748 C CA . GLU A 1 95 ? 9.796 -10.165 -30.002 1.00 86.69 95 GLU A CA 1
ATOM 749 C C . GLU A 1 95 ? 8.653 -9.175 -29.730 1.00 86.69 95 GLU A C 1
ATOM 751 O O . GLU A 1 95 ? 8.400 -8.797 -28.579 1.00 86.69 95 GLU A O 1
ATOM 756 N N . ALA A 1 96 ? 7.871 -8.841 -30.760 1.00 87.00 96 ALA A N 1
ATOM 757 C CA . ALA A 1 96 ? 6.716 -7.953 -30.667 1.00 87.00 96 ALA A CA 1
ATOM 758 C C . ALA A 1 96 ? 5.667 -8.486 -29.678 1.00 87.00 96 ALA A C 1
ATOM 760 O O . ALA A 1 96 ? 5.190 -7.749 -28.810 1.00 87.00 96 ALA A O 1
ATOM 761 N N . LYS A 1 97 ? 5.363 -9.794 -29.709 1.00 89.56 97 LYS A N 1
ATOM 762 C CA . LYS A 1 97 ? 4.463 -10.438 -28.732 1.00 89.56 97 LYS A CA 1
ATOM 763 C C . LYS A 1 97 ? 4.996 -10.340 -27.301 1.00 89.56 97 LYS A C 1
ATOM 765 O O . LYS A 1 97 ? 4.228 -10.037 -26.381 1.00 89.56 97 LYS A O 1
ATOM 770 N N . ARG A 1 98 ? 6.298 -10.568 -27.078 1.00 86.44 98 ARG A N 1
ATOM 771 C CA . ARG A 1 98 ? 6.931 -10.396 -25.754 1.00 86.44 98 ARG A CA 1
ATOM 772 C C . ARG A 1 98 ? 6.836 -8.950 -25.284 1.00 86.44 98 ARG A C 1
ATOM 774 O O . ARG A 1 98 ? 6.538 -8.711 -24.112 1.00 86.44 98 ARG A O 1
ATOM 781 N N . HIS A 1 99 ? 7.061 -7.998 -26.180 1.00 85.88 99 HIS A N 1
ATOM 782 C CA . HIS A 1 99 ? 7.022 -6.583 -25.858 1.00 85.88 99 HIS A CA 1
ATOM 783 C C . HIS A 1 99 ? 5.605 -6.122 -25.487 1.00 85.88 99 HIS A C 1
ATOM 785 O O . HIS A 1 99 ? 5.406 -5.547 -24.414 1.00 85.88 99 HIS A O 1
ATOM 791 N N . ILE A 1 100 ? 4.599 -6.501 -26.279 1.00 87.06 100 ILE A N 1
ATOM 792 C CA . ILE A 1 100 ? 3.180 -6.259 -25.978 1.00 87.06 100 ILE A CA 1
ATOM 793 C C . ILE A 1 100 ? 2.787 -6.902 -24.638 1.00 87.06 100 ILE A C 1
ATOM 795 O O . ILE A 1 100 ? 2.056 -6.302 -23.847 1.00 87.06 100 ILE A O 1
ATOM 799 N N . LYS A 1 101 ? 3.306 -8.095 -24.315 1.00 89.50 101 LYS A N 1
ATOM 800 C CA . LYS A 1 101 ? 3.077 -8.746 -23.012 1.00 89.50 101 LYS A CA 1
ATOM 801 C C . LYS A 1 101 ? 3.659 -7.933 -21.848 1.00 89.50 101 LYS A C 1
ATOM 803 O O . LYS A 1 101 ? 3.004 -7.818 -20.811 1.00 89.50 101 LYS A O 1
ATOM 808 N N . LYS A 1 102 ? 4.854 -7.348 -22.005 1.00 85.75 102 LYS A N 1
ATOM 809 C CA . LYS A 1 102 ? 5.460 -6.443 -21.007 1.00 85.75 102 LYS A CA 1
ATOM 810 C C . LYS A 1 102 ? 4.647 -5.150 -20.847 1.00 85.75 102 LYS A C 1
ATOM 812 O O . LYS A 1 102 ? 4.403 -4.739 -19.715 1.00 85.75 102 LYS A O 1
ATOM 817 N N . LEU A 1 103 ? 4.168 -4.565 -21.948 1.00 84.94 103 LEU A N 1
ATOM 818 C CA . LEU A 1 103 ? 3.274 -3.396 -21.960 1.00 84.94 103 LEU A CA 1
ATOM 819 C C . LEU A 1 103 ? 1.967 -3.664 -21.206 1.00 84.94 103 LEU A C 1
ATOM 821 O O . LEU A 1 103 ? 1.608 -2.902 -20.312 1.00 84.94 103 LEU A O 1
ATOM 825 N N . LYS A 1 104 ? 1.295 -4.789 -21.489 1.00 87.44 104 LYS A N 1
ATOM 826 C CA . LYS A 1 104 ? 0.076 -5.189 -20.766 1.00 87.44 104 LYS A CA 1
ATOM 827 C C . LYS A 1 104 ? 0.319 -5.333 -19.266 1.00 87.44 104 LYS A C 1
ATOM 829 O O . LYS A 1 104 ? -0.501 -4.876 -18.482 1.00 87.44 104 LYS A O 1
ATOM 834 N N . ARG A 1 105 ? 1.444 -5.928 -18.852 1.00 83.44 105 ARG A N 1
ATOM 835 C CA . ARG A 1 105 ? 1.797 -6.047 -17.426 1.00 83.44 105 ARG A CA 1
ATOM 836 C C . ARG A 1 105 ? 1.990 -4.690 -16.755 1.00 83.44 105 ARG A C 1
ATOM 838 O O . ARG A 1 105 ? 1.514 -4.519 -15.641 1.00 83.44 105 ARG A O 1
ATOM 845 N N . LYS A 1 106 ? 2.623 -3.727 -17.430 1.00 80.00 106 LYS A N 1
ATOM 846 C CA . LYS A 1 106 ? 2.736 -2.357 -16.912 1.00 80.00 106 LYS A CA 1
ATOM 847 C C . LYS A 1 106 ? 1.393 -1.665 -16.770 1.00 80.00 106 LYS A C 1
ATOM 849 O O . LYS A 1 106 ? 1.127 -1.090 -15.726 1.00 80.00 106 LYS A O 1
ATOM 854 N N . LEU A 1 107 ? 0.547 -1.769 -17.791 1.00 82.12 107 LEU A N 1
ATOM 855 C CA . LEU A 1 107 ? -0.792 -1.190 -17.757 1.00 82.12 107 LEU A CA 1
ATOM 856 C C . LEU A 1 107 ? -1.641 -1.805 -16.633 1.00 82.12 107 LEU A C 1
ATOM 858 O O . LEU A 1 107 ? -2.398 -1.107 -15.964 1.00 82.12 107 LEU A O 1
ATOM 862 N N . LEU A 1 108 ? -1.508 -3.117 -16.410 1.00 81.25 108 LEU A N 1
ATOM 863 C CA . LEU A 1 108 ? -2.155 -3.807 -15.296 1.00 81.25 108 LEU A CA 1
ATOM 864 C C . LEU A 1 108 ? -1.624 -3.315 -13.947 1.00 81.25 108 LEU A C 1
ATOM 866 O O . LEU A 1 108 ? -2.438 -3.006 -13.087 1.00 81.25 108 LEU A O 1
ATOM 870 N N . ALA A 1 109 ? -0.305 -3.191 -13.776 1.00 76.69 109 ALA A N 1
ATOM 871 C CA . ALA A 1 109 ? 0.299 -2.654 -12.554 1.00 76.69 109 ALA A CA 1
ATOM 872 C C . ALA A 1 109 ? -0.159 -1.211 -12.273 1.00 76.69 109 ALA A C 1
ATOM 874 O O . ALA A 1 109 ? -0.513 -0.879 -11.148 1.00 76.69 109 ALA A O 1
ATOM 875 N N . GLU A 1 110 ? -0.271 -0.376 -13.306 1.00 78.00 110 GLU A N 1
ATOM 876 C CA . GLU A 1 110 ? -0.789 0.991 -13.191 1.00 78.00 110 GLU A CA 1
ATOM 877 C C . GLU A 1 110 ? -2.269 1.020 -12.768 1.00 78.00 110 GLU A C 1
ATOM 879 O O . GLU A 1 110 ? -2.649 1.761 -11.857 1.00 78.00 110 GLU A O 1
ATOM 884 N N . LYS A 1 111 ? -3.106 0.151 -13.353 1.00 79.50 111 LYS A N 1
ATOM 885 C CA . LYS A 1 111 ? -4.506 -0.017 -12.927 1.00 79.50 111 LYS A CA 1
ATOM 886 C C . LYS A 1 111 ? -4.620 -0.546 -11.493 1.00 79.50 111 LYS A C 1
ATOM 888 O O . LYS A 1 111 ? -5.468 -0.063 -10.745 1.00 79.50 111 LYS A O 1
ATOM 893 N N . LEU A 1 112 ? -3.777 -1.502 -11.103 1.00 74.56 112 LEU A N 1
ATOM 894 C CA . LEU A 1 112 ? -3.698 -2.048 -9.743 1.00 74.56 112 LEU A CA 1
ATOM 895 C C . LEU A 1 112 ? -3.250 -0.988 -8.733 1.00 74.56 112 LEU A C 1
ATOM 897 O O . LEU A 1 112 ? -3.829 -0.901 -7.654 1.00 74.56 112 LEU A O 1
ATOM 901 N N . SER A 1 113 ? -2.289 -0.139 -9.097 1.00 74.25 113 SER A N 1
ATOM 902 C CA . SER A 1 113 ? -1.838 0.975 -8.263 1.00 74.25 113 SER A CA 1
ATOM 903 C C . SER A 1 113 ? -2.974 1.964 -7.992 1.00 74.25 113 SER A C 1
ATOM 905 O O . SER A 1 113 ? -3.205 2.308 -6.834 1.00 74.25 113 SER A O 1
ATOM 907 N N . ASN A 1 114 ? -3.734 2.374 -9.012 1.00 79.81 114 ASN A N 1
ATOM 908 C CA . ASN A 1 114 ? -4.900 3.245 -8.805 1.00 79.81 114 ASN A CA 1
ATOM 909 C C . ASN A 1 114 ? -6.007 2.541 -8.001 1.00 79.81 114 ASN A C 1
ATOM 911 O O . ASN A 1 114 ? -6.655 3.161 -7.163 1.00 79.81 114 ASN A O 1
ATOM 915 N N . GLY A 1 115 ? -6.194 1.234 -8.209 1.00 78.19 115 GLY A N 1
ATOM 916 C CA . GLY A 1 115 ? -7.125 0.425 -7.424 1.00 78.19 115 GLY A CA 1
ATOM 917 C C . GLY A 1 115 ? -6.745 0.362 -5.945 1.00 78.19 115 GLY A C 1
ATOM 918 O O . GLY A 1 115 ? -7.607 0.542 -5.093 1.00 78.19 115 GLY A O 1
ATOM 919 N N . SER A 1 116 ? -5.459 0.177 -5.628 1.00 76.44 116 SER A N 1
ATOM 920 C CA . SER A 1 116 ? -4.959 0.069 -4.249 1.00 76.44 116 SER A CA 1
ATOM 921 C C . SER A 1 116 ? -5.334 1.275 -3.382 1.00 76.44 116 SER A C 1
ATOM 923 O O . SER A 1 116 ? -5.691 1.105 -2.221 1.00 76.44 116 SER A O 1
ATOM 925 N N . GLU A 1 117 ? -5.335 2.481 -3.957 1.00 77.25 117 GLU A N 1
ATOM 926 C CA . GLU A 1 117 ? -5.710 3.720 -3.263 1.00 77.25 117 GLU A CA 1
ATOM 927 C C . GLU A 1 117 ? -7.201 3.732 -2.892 1.00 77.25 117 GLU A C 1
ATOM 929 O O . GLU A 1 117 ? -7.562 4.139 -1.788 1.00 77.25 117 GLU A O 1
ATOM 934 N N . LEU A 1 118 ? -8.061 3.199 -3.766 1.00 80.25 118 LEU A N 1
ATOM 935 C CA . LEU A 1 118 ? -9.487 3.022 -3.488 1.00 80.25 118 LEU A CA 1
ATOM 936 C C . LEU A 1 118 ? -9.743 1.921 -2.446 1.00 80.25 118 LEU A C 1
ATOM 938 O O . LEU A 1 118 ? -10.621 2.077 -1.598 1.00 80.25 118 LEU A O 1
ATOM 942 N N . VAL A 1 119 ? -8.979 0.822 -2.471 1.00 80.12 119 VAL A N 1
ATOM 943 C CA . VAL A 1 119 ? -9.137 -0.257 -1.478 1.00 80.12 119 VAL A CA 1
ATOM 944 C C . VAL A 1 119 ? -8.730 0.216 -0.078 1.00 80.12 119 VAL A C 1
ATOM 946 O O . VAL A 1 119 ? -9.431 -0.087 0.884 1.00 80.12 119 VAL A O 1
ATOM 949 N N . LEU A 1 120 ? -7.669 1.021 0.052 1.00 76.94 120 LEU A N 1
ATOM 950 C CA . LEU A 1 120 ? -7.283 1.634 1.332 1.00 76.94 120 LEU A CA 1
ATOM 951 C C . LEU A 1 120 ? -8.390 2.541 1.893 1.00 76.94 120 LEU A C 1
ATOM 953 O O . LEU A 1 120 ? -8.686 2.490 3.087 1.00 76.94 120 LEU A O 1
ATOM 957 N N . LEU A 1 121 ? -9.047 3.324 1.030 1.00 76.88 121 LEU A N 1
ATOM 958 C CA . LEU A 1 121 ? -10.198 4.147 1.407 1.00 76.88 121 LEU A CA 1
ATOM 959 C C . LEU A 1 121 ? -11.390 3.287 1.863 1.00 76.88 121 LEU A C 1
ATOM 961 O O . LEU A 1 121 ? -12.024 3.596 2.869 1.00 76.88 121 LEU A O 1
ATOM 965 N N . LEU A 1 122 ? -11.678 2.184 1.169 1.00 80.62 122 LEU A N 1
ATOM 966 C CA . LEU A 1 122 ? -12.739 1.249 1.559 1.00 80.62 122 LEU A CA 1
ATOM 967 C C . LEU A 1 122 ? -12.449 0.568 2.901 1.00 80.62 122 LEU A C 1
ATOM 969 O O . LEU A 1 122 ? -13.350 0.454 3.728 1.00 80.62 122 LEU A O 1
ATOM 973 N N . ILE A 1 123 ? -11.200 0.169 3.148 1.00 79.12 123 ILE A N 1
ATOM 974 C CA . ILE A 1 123 ? -10.760 -0.392 4.432 1.00 79.12 123 ILE A CA 1
ATOM 975 C C . ILE A 1 123 ? -10.896 0.640 5.552 1.00 79.12 123 ILE A C 1
ATOM 977 O O . ILE A 1 123 ? -11.373 0.307 6.635 1.00 79.12 123 ILE A O 1
ATOM 981 N N . LEU A 1 124 ? -10.531 1.902 5.302 1.00 74.88 124 LEU A N 1
ATOM 982 C CA . LEU A 1 124 ? -10.742 2.990 6.257 1.00 74.88 124 LEU A CA 1
ATOM 983 C C . LEU A 1 124 ? -12.227 3.147 6.599 1.00 74.88 124 LEU A C 1
ATOM 985 O O . LEU A 1 124 ? -12.579 3.221 7.775 1.00 74.88 124 LEU A O 1
ATOM 989 N N . VAL A 1 125 ? -13.093 3.193 5.586 1.00 77.88 125 VAL A N 1
ATOM 990 C CA . VAL A 1 125 ? -14.542 3.332 5.772 1.00 77.88 125 VAL A CA 1
ATOM 991 C C . VAL A 1 125 ? -15.096 2.141 6.554 1.00 77.88 125 VAL A C 1
ATOM 993 O O . VAL A 1 125 ? -15.807 2.346 7.535 1.00 77.88 125 VAL A O 1
ATOM 996 N N . LEU A 1 126 ? -14.716 0.910 6.203 1.00 75.31 126 LEU A N 1
ATOM 997 C CA . LEU A 1 126 ? -15.091 -0.299 6.942 1.00 75.31 126 LEU A CA 1
ATOM 998 C C . LEU A 1 126 ? -14.628 -0.245 8.403 1.00 75.31 126 LEU A C 1
ATOM 1000 O O . LEU A 1 126 ? -15.417 -0.540 9.295 1.00 75.31 126 LEU A O 1
ATOM 1004 N N . ASN A 1 127 ? -13.402 0.208 8.670 1.00 72.19 127 ASN A N 1
ATOM 1005 C CA . ASN A 1 127 ? -12.895 0.384 10.033 1.00 72.19 127 ASN A CA 1
ATOM 1006 C C . ASN A 1 127 ? -13.662 1.444 10.826 1.00 72.19 127 ASN A C 1
ATOM 1008 O O . ASN A 1 127 ? -13.920 1.253 12.016 1.00 72.19 127 ASN A O 1
ATOM 1012 N N . ILE A 1 128 ? -14.059 2.547 10.186 1.00 73.06 128 ILE A N 1
ATOM 1013 C CA . ILE A 1 128 ? -14.908 3.573 10.805 1.00 73.06 128 ILE A CA 1
ATOM 1014 C C . ILE A 1 128 ? -16.288 2.996 11.119 1.00 73.06 128 ILE A C 1
ATOM 1016 O O . ILE A 1 128 ? -16.792 3.235 12.210 1.00 73.06 128 ILE A O 1
ATOM 1020 N N . PHE A 1 129 ? -16.877 2.199 10.226 1.00 70.31 129 PHE A N 1
ATOM 1021 C CA . PHE A 1 129 ? -18.152 1.530 10.483 1.00 70.31 129 PHE A CA 1
ATOM 1022 C C . PHE A 1 129 ? -18.050 0.507 11.619 1.00 70.31 129 PHE A C 1
ATOM 1024 O O . PHE A 1 129 ? -18.877 0.548 12.523 1.00 70.31 129 PHE A O 1
ATOM 1031 N N . ILE A 1 130 ? -17.024 -0.351 11.639 1.00 65.81 130 ILE A N 1
ATOM 1032 C CA . ILE A 1 130 ? -16.777 -1.302 12.739 1.00 65.81 130 ILE A CA 1
ATOM 1033 C C . ILE A 1 130 ? -16.624 -0.550 14.068 1.00 65.81 130 ILE A C 1
ATOM 1035 O O . ILE A 1 130 ? -17.241 -0.926 15.061 1.00 65.81 130 ILE A O 1
ATOM 1039 N N . THR A 1 131 ? -15.874 0.557 14.073 1.00 64.31 131 THR A N 1
ATOM 1040 C CA . THR A 1 131 ? -15.724 1.420 15.255 1.00 64.31 131 THR A CA 1
ATOM 1041 C C . THR A 1 131 ? -17.052 2.063 15.652 1.00 64.31 131 THR A C 1
ATOM 1043 O O . THR A 1 131 ? -17.388 2.079 16.826 1.00 64.31 131 THR A O 1
ATOM 1046 N N . ALA A 1 132 ? -17.836 2.577 14.703 1.00 63.75 132 ALA A N 1
ATOM 1047 C CA . ALA A 1 132 ? -19.107 3.246 14.971 1.00 63.75 132 ALA A CA 1
ATOM 1048 C C . ALA A 1 132 ? -20.188 2.276 15.474 1.00 63.75 132 ALA A C 1
ATOM 1050 O O . ALA A 1 132 ? -20.977 2.638 16.344 1.00 63.75 132 ALA A O 1
ATOM 1051 N N . PHE A 1 133 ? -20.211 1.041 14.969 1.00 63.34 133 PHE A N 1
ATOM 1052 C CA . PHE A 1 133 ? -21.096 -0.018 15.456 1.00 63.34 133 PHE A CA 1
ATOM 1053 C C . PHE A 1 133 ? -20.615 -0.616 16.785 1.00 63.34 133 PHE A C 1
ATOM 1055 O O . PHE A 1 133 ? -21.450 -0.998 17.600 1.00 63.34 133 PHE A O 1
ATOM 1062 N N . GLY A 1 134 ? -19.303 -0.642 17.040 1.00 53.28 134 GLY A N 1
ATOM 1063 C CA . GLY A 1 134 ? -18.731 -0.984 18.346 1.00 53.28 134 GLY A CA 1
ATOM 1064 C C . GLY A 1 134 ? -18.943 0.103 19.407 1.00 53.28 134 GLY A C 1
ATOM 1065 O O . GLY A 1 134 ? -19.147 -0.216 20.571 1.00 53.28 134 GLY A O 1
ATOM 1066 N N . ALA A 1 135 ? -18.965 1.378 19.008 1.00 52.12 135 ALA A N 1
ATOM 1067 C CA . ALA A 1 135 ? -19.149 2.528 19.896 1.00 52.12 135 ALA A CA 1
ATOM 1068 C C . ALA A 1 135 ? -20.618 2.817 20.242 1.00 52.12 135 ALA A C 1
ATOM 1070 O O . ALA A 1 135 ? -20.890 3.602 21.146 1.00 52.12 135 ALA A O 1
ATOM 1071 N N . LYS A 1 136 ? -21.583 2.199 19.547 1.00 44.06 136 LYS A N 1
ATOM 1072 C CA . LYS A 1 136 ? -23.013 2.405 19.807 1.00 44.06 136 LYS A CA 1
ATOM 1073 C C . LYS A 1 136 ? -23.615 1.284 20.654 1.00 44.06 136 LYS A C 1
ATOM 1075 O O . LYS A 1 136 ? -24.553 0.615 20.234 1.00 44.06 136 LYS A O 1
ATOM 1080 N N . VAL A 1 137 ? -23.072 1.121 21.857 1.00 46.16 137 VAL A N 1
ATOM 1081 C CA . VAL A 1 137 ? -23.824 0.795 23.083 1.00 46.16 137 VAL A CA 1
ATOM 1082 C C . VAL A 1 137 ? -23.137 1.545 24.232 1.00 46.16 137 VAL A C 1
ATOM 1084 O O . VAL A 1 137 ? -22.484 0.950 25.083 1.00 46.16 137 VAL A O 1
ATOM 1087 N N . ALA A 1 138 ? -23.224 2.872 24.188 1.00 35.28 138 ALA A N 1
ATOM 1088 C CA . ALA A 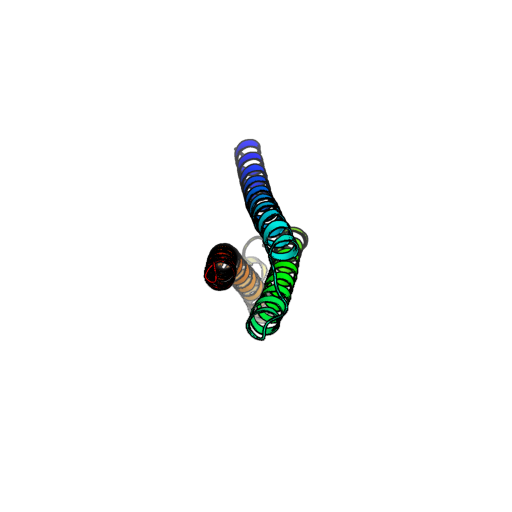1 138 ? -23.247 3.699 25.388 1.00 35.28 138 ALA A CA 1
ATOM 1089 C C . ALA A 1 138 ? -24.696 4.154 25.581 1.00 35.28 138 ALA A C 1
ATOM 1091 O O . ALA A 1 138 ? -25.344 4.436 24.540 1.00 35.28 138 ALA A O 1
#